Protein AF-A0A7C9D628-F1 (afdb_monomer)

Sequence (104 aa):
MVVHEILSNHRLNMLSHVWKSEIKMFINGLYTLWDTNKVNTDMVLVDLKQRFRDLAMNVILRIISGKKIAIYSEEAVEFHEAIREFMEHIGSLAIGDTLPFLRW

Structure (mmCIF, N/CA/C/O backbone):
data_AF-A0A7C9D628-F1
#
_entry.id   AF-A0A7C9D628-F1
#
loop_
_atom_site.group_PDB
_atom_site.id
_atom_site.type_symbol
_atom_site.label_atom_id
_atom_site.label_alt_id
_atom_site.label_comp_id
_atom_site.label_asym_id
_atom_site.label_entity_id
_atom_site.label_seq_id
_atom_site.pdbx_PDB_ins_code
_atom_site.Cartn_x
_atom_site.Cartn_y
_atom_site.Cartn_z
_atom_site.occupancy
_atom_site.B_iso_or_equiv
_atom_site.auth_seq_id
_atom_site.auth_comp_id
_atom_site.auth_asym_id
_atom_site.auth_atom_id
_atom_site.pdbx_PDB_model_num
ATOM 1 N N . MET A 1 1 ? 5.655 -4.085 -27.566 1.00 50.19 1 MET A N 1
ATOM 2 C CA . MET A 1 1 ? 6.480 -5.295 -27.345 1.00 50.19 1 MET A CA 1
ATOM 3 C C . MET A 1 1 ? 6.774 -5.551 -25.862 1.00 50.19 1 MET A C 1
ATOM 5 O O . MET A 1 1 ? 6.647 -6.685 -25.441 1.00 50.19 1 MET A O 1
ATOM 9 N N . VAL A 1 2 ? 7.037 -4.529 -25.036 1.00 55.25 2 VAL A N 1
ATOM 10 C CA . VAL A 1 2 ? 7.405 -4.695 -23.607 1.00 55.25 2 VAL A CA 1
ATOM 11 C C . VAL A 1 2 ? 6.254 -5.173 -22.692 1.00 55.25 2 VAL A C 1
ATOM 13 O O . VAL A 1 2 ? 6.466 -5.955 -21.772 1.00 55.25 2 VAL A O 1
ATOM 16 N N . VAL A 1 3 ? 5.006 -4.770 -22.966 1.00 60.16 3 VAL A N 1
ATOM 17 C CA . VAL A 1 3 ? 3.835 -5.120 -22.126 1.00 60.16 3 VAL A CA 1
ATOM 18 C C . VAL A 1 3 ? 3.554 -6.630 -22.105 1.00 60.16 3 VAL A C 1
ATOM 20 O O . VAL A 1 3 ? 3.112 -7.163 -21.088 1.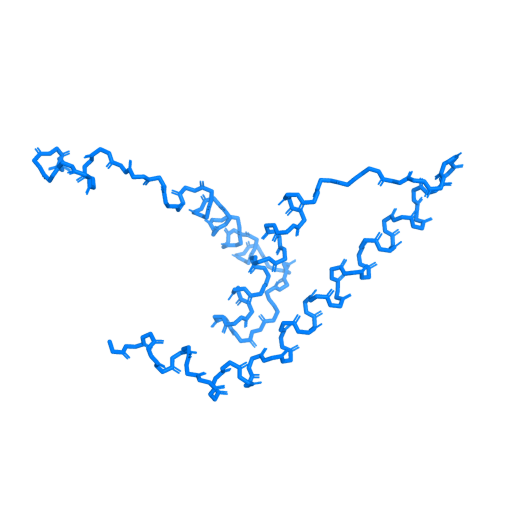00 60.16 3 VAL A O 1
ATOM 23 N N . HIS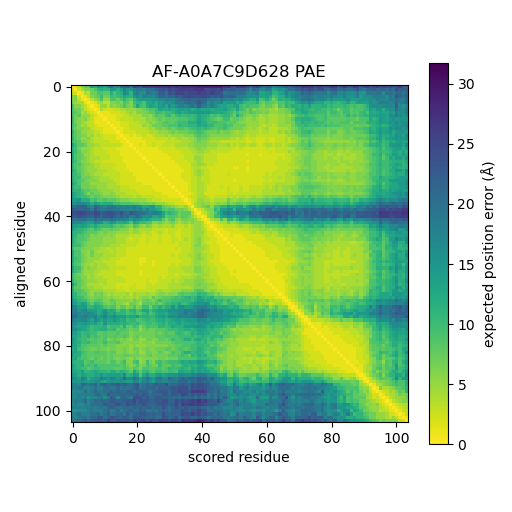 A 1 4 ? 3.845 -7.336 -23.204 1.00 61.75 4 HIS A N 1
ATOM 24 C CA . HIS A 1 4 ? 3.544 -8.763 -23.316 1.00 61.75 4 HIS A CA 1
ATOM 25 C C . HIS A 1 4 ? 4.458 -9.626 -22.438 1.00 61.75 4 HIS A C 1
ATOM 27 O O . HIS A 1 4 ? 4.001 -10.611 -21.863 1.00 61.75 4 HIS A O 1
ATOM 33 N N . GLU A 1 5 ? 5.722 -9.230 -22.276 1.00 67.69 5 GLU A N 1
ATOM 34 C CA . GLU A 1 5 ? 6.660 -9.925 -21.393 1.00 67.69 5 GLU A CA 1
ATOM 35 C C . GLU A 1 5 ? 6.301 -9.708 -19.919 1.00 67.69 5 GLU A C 1
ATOM 37 O O . GLU A 1 5 ? 6.292 -10.670 -19.146 1.00 67.69 5 GLU A O 1
ATOM 42 N N . ILE A 1 6 ? 5.936 -8.472 -19.547 1.00 65.12 6 ILE A N 1
ATOM 43 C CA . ILE A 1 6 ? 5.582 -8.081 -18.171 1.00 65.12 6 ILE A CA 1
ATOM 44 C C . ILE A 1 6 ? 4.299 -8.775 -17.700 1.00 65.12 6 ILE A C 1
ATOM 46 O O . ILE A 1 6 ? 4.251 -9.272 -16.576 1.00 65.12 6 ILE A O 1
ATOM 50 N N . LEU A 1 7 ? 3.276 -8.840 -18.555 1.00 71.62 7 LEU A N 1
ATOM 51 C CA . LEU A 1 7 ? 1.978 -9.448 -18.239 1.00 71.62 7 LEU A CA 1
ATOM 52 C C . LEU A 1 7 ? 1.844 -10.887 -18.756 1.00 71.62 7 LEU A C 1
ATOM 54 O O . LEU A 1 7 ? 0.737 -11.415 -18.847 1.00 71.62 7 LEU A O 1
ATOM 58 N N . SER A 1 8 ? 2.955 -11.541 -19.101 1.00 84.06 8 SER A N 1
ATOM 59 C CA . SER A 1 8 ? 2.934 -12.957 -19.470 1.00 84.06 8 SER A CA 1
ATOM 60 C C . SER A 1 8 ? 2.415 -13.812 -18.310 1.00 84.06 8 SER A C 1
ATOM 62 O O . SER A 1 8 ? 2.687 -13.528 -17.141 1.00 84.06 8 SE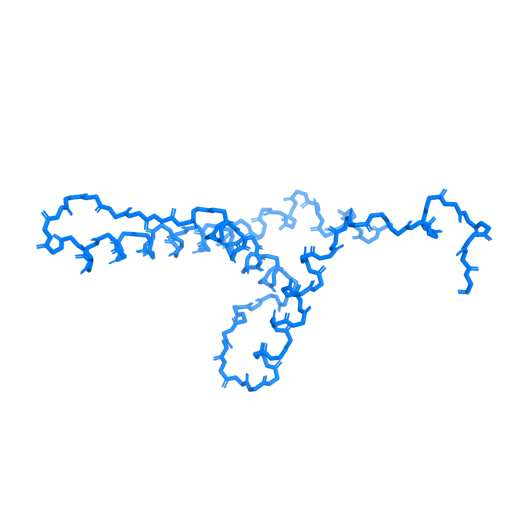R A O 1
ATOM 64 N N . ASN A 1 9 ? 1.726 -14.917 -18.615 1.00 83.81 9 ASN A N 1
ATOM 65 C CA . ASN A 1 9 ? 1.233 -15.851 -17.592 1.00 83.81 9 ASN A CA 1
ATOM 66 C C . ASN A 1 9 ? 2.345 -16.317 -16.638 1.00 83.81 9 ASN A C 1
ATOM 68 O O . ASN A 1 9 ? 2.109 -16.491 -15.444 1.00 83.81 9 ASN A O 1
ATOM 72 N N . HIS A 1 10 ? 3.573 -16.464 -17.145 1.00 85.06 10 HIS A N 1
ATOM 73 C CA . HIS A 1 10 ? 4.734 -16.799 -16.329 1.00 85.06 10 HIS A CA 1
ATOM 74 C C . HIS A 1 10 ? 5.054 -15.704 -15.298 1.00 85.06 10 HIS A C 1
ATOM 76 O O . HIS A 1 10 ? 5.185 -16.003 -14.111 1.00 85.06 10 HIS A O 1
ATOM 82 N N . ARG A 1 11 ? 5.125 -14.430 -15.715 1.00 82.06 11 ARG A N 1
ATOM 83 C CA . ARG A 1 11 ? 5.352 -13.302 -14.797 1.00 82.06 11 ARG A CA 1
ATOM 84 C C . ARG A 1 11 ? 4.187 -13.105 -13.834 1.00 82.06 11 ARG A C 1
ATOM 86 O O . ARG A 1 11 ? 4.432 -12.888 -12.654 1.00 82.06 11 ARG A O 1
ATOM 93 N N . LEU A 1 12 ? 2.942 -13.253 -14.285 1.00 81.25 12 LEU A N 1
ATOM 94 C CA . LEU A 1 12 ? 1.770 -13.190 -13.407 1.00 81.25 12 LEU A CA 1
ATOM 95 C C . LEU A 1 12 ? 1.820 -14.274 -12.323 1.00 81.25 12 LEU A C 1
ATOM 97 O O . LEU A 1 12 ? 1.586 -13.984 -11.150 1.00 81.25 12 LEU A O 1
ATOM 101 N N . ASN A 1 13 ? 2.201 -15.504 -12.683 1.00 85.06 13 ASN A N 1
ATOM 102 C CA . ASN A 1 13 ? 2.371 -16.580 -11.712 1.00 85.06 13 ASN A CA 1
ATOM 103 C C . ASN A 1 13 ? 3.515 -16.280 -10.730 1.00 85.06 13 ASN A C 1
ATOM 105 O O . ASN A 1 13 ? 3.349 -16.440 -9.519 1.00 85.06 13 ASN A O 1
ATOM 109 N N . MET A 1 14 ? 4.638 -15.756 -11.232 1.00 83.31 14 MET A N 1
ATOM 110 C CA . MET A 1 14 ? 5.747 -15.280 -10.401 1.00 83.31 14 MET A CA 1
ATOM 111 C C . MET A 1 14 ? 5.316 -14.162 -9.452 1.00 83.31 14 MET A C 1
ATOM 113 O O . MET A 1 14 ? 5.758 -14.152 -8.313 1.00 83.31 14 MET A O 1
ATOM 117 N N . LEU A 1 15 ? 4.431 -13.253 -9.865 1.00 85.06 15 LEU A N 1
ATOM 118 C CA . LEU A 1 15 ? 3.928 -12.150 -9.042 1.00 85.06 15 LEU A CA 1
ATOM 119 C C . LEU A 1 15 ? 2.780 -12.565 -8.111 1.00 85.06 15 LEU A C 1
ATOM 121 O O . LEU A 1 15 ? 2.442 -11.811 -7.204 1.00 85.06 15 LEU A O 1
ATOM 125 N N . SER A 1 16 ? 2.201 -13.760 -8.261 1.00 86.75 16 SER A N 1
ATOM 126 C CA . SER A 1 16 ? 1.038 -14.208 -7.475 1.00 86.75 16 SER A CA 1
ATOM 127 C C . SER A 1 16 ? 1.250 -14.133 -5.956 1.00 86.75 16 SER A C 1
ATOM 129 O O . SER A 1 16 ? 0.317 -13.840 -5.205 1.00 86.75 16 SER A O 1
ATOM 131 N N . HIS A 1 17 ? 2.483 -14.343 -5.490 1.00 88.50 17 HIS A N 1
ATOM 132 C CA . HIS A 1 17 ? 2.843 -14.220 -4.078 1.00 88.50 17 HIS A CA 1
ATOM 133 C C . HIS A 1 17 ? 2.725 -12.775 -3.565 1.00 88.50 17 HIS A C 1
ATOM 135 O O . HIS A 1 17 ? 2.335 -12.572 -2.415 1.00 88.50 17 HIS A O 1
ATOM 141 N N . VAL A 1 18 ? 3.007 -11.779 -4.415 1.00 88.25 18 VAL A N 1
ATOM 142 C CA . VAL A 1 18 ? 2.858 -10.351 -4.098 1.00 88.25 18 VAL A CA 1
ATOM 143 C C . VAL A 1 18 ? 1.391 -10.042 -3.842 1.00 88.25 18 VAL A C 1
ATOM 145 O O . VAL A 1 18 ? 1.049 -9.565 -2.765 1.00 88.25 18 VAL A O 1
ATOM 148 N N . TRP A 1 19 ? 0.515 -10.406 -4.780 1.00 86.19 19 TRP A N 1
ATOM 149 C CA . TRP A 1 19 ? -0.928 -10.180 -4.669 1.00 86.19 19 TRP A CA 1
ATOM 150 C C . TRP A 1 19 ? -1.504 -10.835 -3.415 1.00 86.19 19 TRP A C 1
ATOM 152 O O . TRP A 1 19 ? -2.192 -10.186 -2.633 1.00 86.19 19 TRP A O 1
ATOM 162 N N . LYS A 1 20 ? -1.165 -12.108 -3.173 1.00 91.69 20 LYS A N 1
ATOM 163 C CA . LYS A 1 20 ? -1.590 -12.830 -1.965 1.00 91.69 20 LYS A CA 1
ATOM 164 C C . LYS A 1 20 ? -1.103 -12.143 -0.687 1.00 91.69 20 LYS A C 1
ATOM 166 O O . LYS A 1 20 ? -1.860 -12.046 0.275 1.00 91.69 20 LYS A O 1
ATOM 171 N N . SER A 1 21 ? 0.141 -11.658 -0.670 1.00 92.50 21 SER A N 1
ATOM 172 C CA . SER A 1 21 ? 0.705 -10.937 0.474 1.00 92.50 21 SER A CA 1
ATOM 173 C C . SER A 1 21 ? -0.012 -9.610 0.728 1.00 92.50 21 SER A C 1
ATOM 175 O O . SER A 1 21 ? -0.325 -9.328 1.882 1.00 92.50 21 SER A O 1
ATOM 177 N N . GLU A 1 22 ? -0.271 -8.810 -0.308 1.00 92.31 22 GLU A N 1
ATOM 178 C CA . GLU A 1 22 ? -0.951 -7.514 -0.177 1.00 92.31 22 GLU A CA 1
ATOM 179 C C . GLU A 1 22 ? -2.419 -7.686 0.236 1.00 92.31 22 GLU A C 1
ATOM 181 O O . GLU A 1 22 ? -2.873 -7.037 1.175 1.00 92.31 22 GLU A O 1
ATOM 186 N N . ILE A 1 23 ? -3.138 -8.644 -0.362 1.00 93.38 23 ILE A N 1
ATOM 187 C CA . ILE A 1 23 ? -4.523 -8.970 0.015 1.00 93.38 23 ILE A CA 1
ATOM 188 C C . ILE A 1 23 ? -4.594 -9.454 1.467 1.00 93.38 23 ILE A C 1
ATOM 190 O O . ILE A 1 23 ? -5.473 -9.035 2.218 1.00 93.38 23 ILE A O 1
ATOM 194 N N . LYS A 1 24 ? -3.654 -10.303 1.902 1.00 95.50 24 LYS A N 1
ATOM 195 C CA . LYS A 1 24 ? -3.602 -10.753 3.299 1.00 95.50 24 LYS A CA 1
ATOM 196 C C . LYS A 1 24 ? -3.405 -9.576 4.259 1.00 95.50 24 LYS A C 1
ATOM 198 O O . LYS A 1 24 ? -4.069 -9.528 5.291 1.00 95.50 24 LYS A O 1
ATOM 203 N N . MET A 1 25 ? -2.524 -8.630 3.928 1.00 93.00 25 MET A N 1
ATOM 204 C CA . MET A 1 25 ? -2.313 -7.427 4.743 1.00 93.00 25 MET A CA 1
ATOM 205 C C . MET A 1 25 ? -3.543 -6.520 4.756 1.00 93.00 25 MET A C 1
ATOM 207 O O . MET A 1 25 ? -3.890 -6.004 5.813 1.00 93.00 25 MET A O 1
ATOM 211 N N . PHE A 1 26 ? -4.228 -6.374 3.623 1.00 94.06 26 PHE A N 1
ATOM 212 C CA . PHE A 1 26 ? -5.479 -5.629 3.525 1.00 94.06 26 PHE A CA 1
ATOM 213 C C . PHE A 1 26 ? -6.564 -6.208 4.438 1.00 94.06 26 PHE A C 1
ATOM 215 O O . PHE A 1 26 ? -7.121 -5.485 5.260 1.00 94.06 26 PHE A O 1
ATOM 222 N N . ILE A 1 27 ? -6.813 -7.520 4.353 1.00 95.50 27 ILE A N 1
ATOM 223 C CA . ILE A 1 27 ? -7.805 -8.209 5.193 1.00 95.50 27 ILE A CA 1
ATOM 224 C C . ILE A 1 27 ? -7.436 -8.078 6.671 1.00 95.50 27 ILE A C 1
ATOM 226 O O . ILE A 1 27 ? -8.289 -7.744 7.490 1.00 95.50 27 ILE A O 1
ATOM 230 N N . ASN A 1 28 ? -6.163 -8.295 7.014 1.00 95.50 28 ASN A N 1
ATOM 231 C CA . ASN A 1 28 ? -5.705 -8.157 8.392 1.00 95.50 28 ASN A CA 1
ATOM 232 C C . ASN A 1 28 ? -5.873 -6.720 8.904 1.00 95.50 28 ASN A C 1
ATOM 234 O O . ASN A 1 28 ? -6.308 -6.519 10.029 1.00 95.50 28 ASN A O 1
ATOM 238 N N . GLY A 1 29 ? -5.595 -5.721 8.063 1.00 92.94 29 GLY A N 1
ATOM 239 C CA . GLY A 1 29 ? -5.810 -4.315 8.385 1.00 92.94 29 GLY A CA 1
ATOM 240 C C . GLY A 1 29 ? -7.278 -3.994 8.657 1.00 92.94 29 GLY A C 1
ATOM 241 O O . GLY A 1 29 ? -7.565 -3.312 9.635 1.00 92.94 29 GLY A O 1
ATOM 242 N N . LEU A 1 30 ? -8.208 -4.522 7.852 1.00 93.38 30 LEU A N 1
ATOM 243 C CA . LEU A 1 30 ? -9.648 -4.381 8.102 1.00 93.38 30 LEU A CA 1
ATOM 244 C C . LEU A 1 30 ? -10.062 -5.037 9.422 1.00 93.38 30 LEU A C 1
ATOM 246 O O . LEU A 1 30 ? -10.799 -4.428 10.194 1.00 93.38 30 LEU A O 1
ATOM 250 N N . TYR A 1 31 ? -9.555 -6.240 9.700 1.00 92.12 31 TYR A N 1
ATOM 251 C CA . TYR A 1 31 ? -9.831 -6.949 10.947 1.00 92.12 31 TYR A CA 1
ATOM 252 C C . TYR A 1 31 ? -9.319 -6.177 12.168 1.00 92.12 31 TYR A C 1
ATOM 254 O O . TYR A 1 31 ? -10.066 -5.977 13.118 1.00 92.12 31 TYR A O 1
ATOM 262 N N . THR A 1 32 ? -8.080 -5.680 12.131 1.00 92.31 32 THR A N 1
ATOM 263 C CA . THR A 1 32 ? -7.528 -4.840 13.204 1.00 92.31 32 THR A CA 1
ATOM 264 C C . THR A 1 32 ? -8.345 -3.565 13.392 1.00 92.31 32 THR A C 1
ATOM 266 O O . THR A 1 32 ? -8.588 -3.149 14.518 1.00 92.31 32 THR A O 1
ATOM 269 N N . LEU A 1 33 ? -8.803 -2.941 12.306 1.00 90.31 33 LEU A N 1
ATOM 270 C CA . LEU A 1 33 ? -9.621 -1.732 12.388 1.00 90.31 33 LEU A CA 1
ATOM 271 C C . LEU A 1 33 ? -10.974 -2.008 13.045 1.00 90.31 33 LEU A C 1
ATOM 273 O O . LEU A 1 33 ? -11.424 -1.210 13.866 1.00 90.31 33 LEU A O 1
ATOM 277 N N . TRP A 1 34 ? -11.587 -3.140 12.707 1.00 89.88 34 TRP A N 1
ATOM 278 C CA . TRP A 1 34 ? -12.797 -3.622 13.357 1.00 89.88 34 TRP A CA 1
ATOM 279 C C . TRP A 1 34 ? -12.565 -3.894 14.851 1.00 89.88 34 TRP A C 1
ATOM 281 O O . TRP A 1 34 ? -13.280 -3.347 15.687 1.00 89.88 34 TRP A O 1
ATOM 291 N N . ASP A 1 35 ? -11.517 -4.647 15.190 1.00 90.00 35 ASP A N 1
ATOM 292 C CA . ASP A 1 35 ? -11.211 -5.050 16.567 1.00 90.00 35 ASP A CA 1
ATOM 293 C C . ASP A 1 35 ? -10.914 -3.855 17.489 1.00 90.00 35 ASP A C 1
ATOM 295 O O . ASP A 1 35 ? -11.380 -3.822 18.627 1.00 90.00 35 ASP A O 1
ATOM 299 N N . THR A 1 36 ? -10.209 -2.836 16.987 1.00 88.06 36 THR A N 1
ATOM 300 C CA . THR A 1 36 ? -9.864 -1.632 17.763 1.00 88.06 36 THR A CA 1
ATOM 301 C C . THR A 1 36 ? -11.047 -0.676 17.950 1.00 88.06 36 THR A C 1
ATOM 303 O O . THR A 1 36 ? -11.109 0.025 18.957 1.00 88.06 36 THR A O 1
ATOM 306 N N . ASN A 1 37 ? -11.992 -0.618 17.003 1.00 83.94 37 ASN A N 1
ATOM 307 C CA . ASN A 1 37 ? -13.078 0.377 17.015 1.00 83.94 37 ASN A CA 1
ATOM 308 C C . ASN A 1 37 ? -14.434 -0.169 17.493 1.00 83.94 37 ASN A C 1
ATOM 310 O O . ASN A 1 37 ? -15.409 0.581 17.525 1.00 83.94 37 ASN A O 1
ATOM 314 N N . LYS A 1 38 ? -14.510 -1.429 17.939 1.00 78.12 38 LYS A N 1
ATOM 315 C CA . LYS A 1 38 ? -15.740 -2.080 18.438 1.00 78.12 38 LYS A CA 1
ATOM 316 C C . LYS A 1 38 ? -16.280 -1.545 19.778 1.00 78.12 38 LYS A C 1
ATOM 318 O O . LYS A 1 38 ? -17.035 -2.232 20.457 1.00 78.12 38 LYS A O 1
ATOM 323 N N . VAL A 1 39 ? -15.895 -0.332 20.186 1.00 68.75 39 VAL A N 1
ATOM 324 C CA . VAL A 1 39 ? -16.074 0.214 21.547 1.00 68.75 39 VAL A CA 1
ATOM 325 C C . VAL A 1 39 ? -17.537 0.204 22.014 1.00 68.75 39 VAL A C 1
ATOM 327 O O . VAL A 1 39 ? -17.765 0.050 23.206 1.00 68.75 39 VAL A O 1
ATOM 330 N N . ASN A 1 40 ? -18.519 0.314 21.109 1.00 66.38 40 ASN A N 1
ATOM 331 C CA . ASN A 1 40 ? -19.950 0.255 21.459 1.00 66.38 40 ASN A CA 1
ATOM 332 C C . ASN A 1 40 ? -20.853 -0.460 20.434 1.00 66.38 40 ASN A C 1
ATOM 334 O O . ASN A 1 40 ? -22.012 -0.740 20.735 1.00 66.38 40 ASN A O 1
ATOM 338 N N . THR A 1 41 ? -20.361 -0.751 19.228 1.00 71.94 41 THR A N 1
ATOM 339 C CA . THR A 1 41 ? -21.119 -1.421 1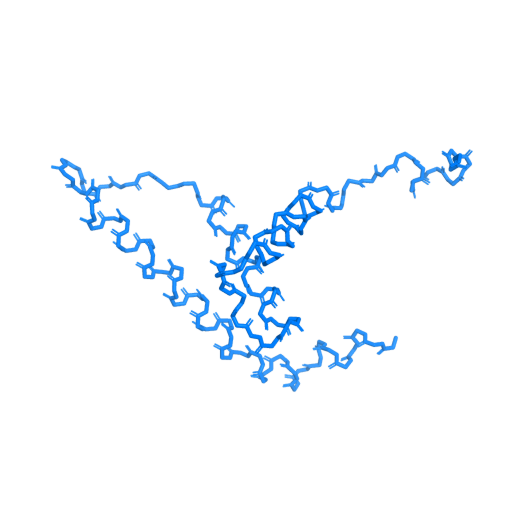8.164 1.00 71.94 41 THR A CA 1
ATOM 340 C C . THR A 1 41 ? -20.237 -2.443 17.467 1.00 71.94 41 THR A C 1
ATOM 342 O O . THR A 1 41 ? -19.078 -2.159 17.179 1.00 71.94 41 THR A O 1
ATOM 345 N N . ASP A 1 42 ? -20.802 -3.596 17.110 1.00 79.75 42 ASP A N 1
ATOM 346 C CA . ASP A 1 42 ? -20.096 -4.679 16.401 1.00 79.75 42 ASP A CA 1
A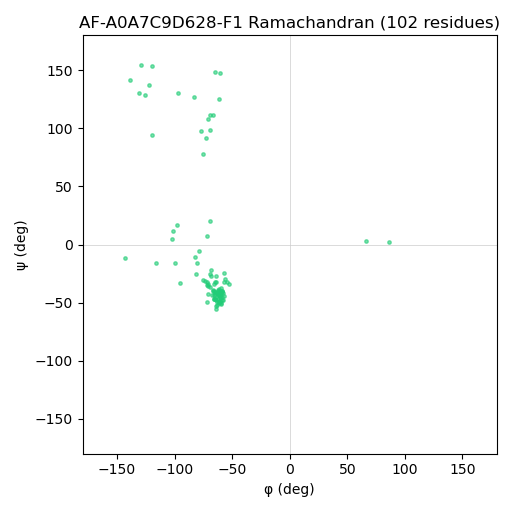TOM 347 C C . ASP A 1 42 ? -19.789 -4.342 14.922 1.00 79.75 42 ASP A C 1
ATOM 349 O O . ASP A 1 42 ? -19.336 -5.176 14.139 1.00 79.75 42 ASP A O 1
ATOM 353 N N . MET A 1 43 ? -20.053 -3.095 14.519 1.00 82.38 43 MET A N 1
ATOM 354 C CA . MET A 1 43 ? -19.913 -2.581 13.163 1.00 82.38 43 MET A CA 1
ATOM 355 C C . MET A 1 43 ? -18.963 -1.386 13.140 1.00 82.38 43 MET A C 1
ATOM 357 O O . MET A 1 43 ? -19.057 -0.489 13.978 1.00 82.38 43 MET A O 1
ATOM 361 N N . VAL A 1 44 ? -18.089 -1.358 12.133 1.00 88.75 44 VAL A N 1
ATOM 362 C CA . VAL A 1 44 ? -17.160 -0.258 11.858 1.00 88.75 44 VAL A CA 1
ATOM 363 C C . VAL A 1 44 ? 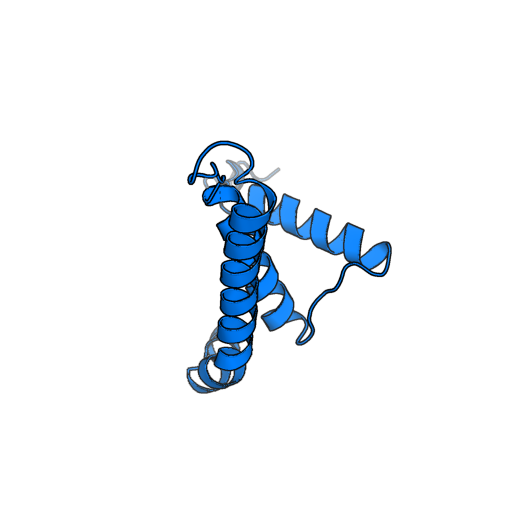-17.353 0.185 10.416 1.00 88.75 44 VAL A C 1
ATOM 365 O O . VAL A 1 44 ? -17.344 -0.633 9.496 1.00 88.75 44 VAL A O 1
ATOM 368 N N . LEU A 1 45 ? -17.546 1.487 10.220 1.00 89.38 45 LEU A N 1
ATOM 369 C CA . LEU A 1 45 ? -17.751 2.074 8.902 1.00 89.38 45 LEU A CA 1
ATOM 370 C C . LEU A 1 45 ? -16.389 2.311 8.240 1.00 89.38 45 LEU A C 1
ATOM 372 O O . LEU A 1 45 ? -15.499 2.918 8.835 1.00 89.38 45 LEU A O 1
ATOM 376 N N . VAL A 1 46 ? -16.212 1.805 7.020 1.00 89.94 46 VAL A N 1
ATOM 377 C CA . VAL A 1 46 ? -14.938 1.862 6.291 1.00 89.94 46 VAL A CA 1
ATOM 378 C C . VAL A 1 46 ? -15.180 2.381 4.878 1.00 89.94 46 VAL A C 1
ATOM 380 O O . VAL A 1 46 ? -16.025 1.847 4.160 1.00 89.94 46 VAL A O 1
ATOM 383 N N . ASP A 1 47 ? -14.399 3.374 4.444 1.00 92.62 47 ASP A N 1
ATOM 384 C CA . ASP A 1 47 ? -14.350 3.766 3.033 1.00 92.62 47 ASP A CA 1
ATOM 385 C C . ASP A 1 47 ? -13.597 2.697 2.224 1.00 92.62 47 ASP A C 1
ATOM 387 O O . ASP A 1 47 ? -12.371 2.721 2.071 1.00 92.62 47 ASP A O 1
ATOM 391 N N . LEU A 1 48 ? -14.348 1.731 1.695 1.00 92.50 48 LEU A N 1
ATOM 392 C CA . LEU A 1 48 ? -13.800 0.678 0.844 1.00 92.50 48 LEU A CA 1
ATOM 393 C C . LEU A 1 48 ? -13.219 1.224 -0.464 1.00 92.50 48 LEU A C 1
ATOM 395 O O . LEU A 1 48 ? -12.286 0.628 -0.998 1.00 92.50 48 LEU A O 1
ATOM 399 N N . LYS A 1 49 ? -13.709 2.362 -0.973 1.00 89.38 49 LYS A N 1
ATOM 400 C CA . LYS A 1 49 ? -13.182 2.972 -2.198 1.00 89.38 49 LYS A CA 1
ATOM 401 C C . LYS A 1 49 ? -11.746 3.426 -1.966 1.00 89.38 49 LYS A C 1
ATOM 403 O O . LYS A 1 49 ? -10.886 3.157 -2.800 1.00 89.38 49 LYS A O 1
ATOM 408 N N . GLN A 1 50 ? -11.479 4.103 -0.850 1.00 88.06 50 GLN A N 1
ATOM 409 C CA . GLN A 1 50 ? -10.120 4.492 -0.473 1.00 88.06 50 GLN A CA 1
ATOM 410 C C . GLN A 1 50 ? -9.245 3.266 -0.205 1.00 88.06 50 GLN A C 1
ATOM 412 O O . GLN A 1 50 ? -8.175 3.133 -0.792 1.00 88.06 50 GLN A O 1
ATOM 417 N N . ARG A 1 51 ? -9.744 2.309 0.581 1.00 91.12 51 ARG A N 1
ATOM 418 C CA . ARG A 1 51 ? -9.004 1.085 0.917 1.00 91.12 51 ARG A CA 1
ATOM 419 C C . ARG A 1 51 ? -8.606 0.266 -0.317 1.00 91.12 51 ARG A C 1
ATOM 421 O O . ARG A 1 51 ? -7.491 -0.251 -0.369 1.00 91.12 51 ARG A O 1
ATOM 428 N N . PHE A 1 52 ? -9.480 0.156 -1.318 1.00 90.88 52 PHE A N 1
ATOM 429 C CA . PHE A 1 52 ? -9.153 -0.522 -2.573 1.00 90.88 52 PHE A CA 1
ATOM 430 C C . PHE A 1 52 ? -8.158 0.258 -3.433 1.00 90.88 52 PHE A C 1
ATOM 432 O O . PHE A 1 52 ? -7.305 -0.378 -4.053 1.00 90.88 52 PHE A O 1
ATOM 439 N N . ARG A 1 53 ? -8.217 1.601 -3.449 1.00 87.31 53 ARG A N 1
ATOM 440 C CA . ARG A 1 53 ? -7.185 2.420 -4.111 1.00 87.31 53 ARG A CA 1
ATOM 441 C C . ARG A 1 53 ? -5.808 2.152 -3.504 1.00 87.31 53 ARG A C 1
ATOM 443 O O . ARG A 1 53 ? -4.877 1.855 -4.248 1.00 87.31 53 ARG A O 1
ATOM 450 N N . ASP A 1 54 ? -5.705 2.150 -2.177 1.00 87.31 54 ASP A N 1
ATOM 451 C CA . ASP A 1 54 ? -4.444 1.886 -1.474 1.00 87.31 54 ASP A CA 1
ATOM 452 C C . ASP A 1 54 ? -3.918 0.468 -1.757 1.00 87.31 54 ASP A C 1
ATOM 454 O O . ASP A 1 54 ? -2.732 0.277 -2.028 1.00 87.31 54 ASP A O 1
ATOM 458 N N . LEU A 1 55 ? -4.797 -0.545 -1.746 1.00 91.31 55 LEU A N 1
ATOM 459 C CA . LEU A 1 55 ? -4.428 -1.925 -2.080 1.00 91.31 55 LEU A CA 1
ATOM 460 C C . LEU A 1 55 ? -3.901 -2.040 -3.517 1.00 91.31 55 LEU A C 1
ATOM 462 O O . LEU A 1 55 ? -2.850 -2.642 -3.736 1.00 91.31 55 LEU A O 1
ATOM 466 N N . ALA A 1 56 ? -4.612 -1.464 -4.490 1.00 88.69 56 ALA A N 1
ATOM 467 C CA . ALA A 1 56 ? -4.191 -1.481 -5.887 1.00 88.69 56 ALA A CA 1
ATOM 468 C C . ALA A 1 56 ? -2.830 -0.796 -6.060 1.00 88.69 56 ALA A C 1
ATOM 470 O O . ALA A 1 56 ? -1.946 -1.343 -6.722 1.00 88.69 56 ALA A O 1
ATOM 471 N N . MET A 1 57 ? -2.632 0.349 -5.402 1.00 86.19 57 MET A N 1
ATOM 472 C CA . MET A 1 57 ? -1.369 1.077 -5.432 1.00 86.19 57 MET A CA 1
ATOM 473 C C . MET A 1 57 ? -0.216 0.248 -4.858 1.00 86.19 57 MET A C 1
ATOM 475 O O . MET A 1 57 ? 0.814 0.085 -5.511 1.00 86.19 57 MET A O 1
ATOM 479 N N . ASN A 1 58 ? -0.401 -0.338 -3.673 1.00 87.19 58 ASN A N 1
ATOM 480 C CA . ASN A 1 58 ? 0.614 -1.173 -3.028 1.00 87.19 58 ASN A CA 1
ATOM 481 C C . ASN A 1 58 ? 1.008 -2.373 -3.900 1.00 87.19 58 ASN A C 1
ATOM 483 O O . ASN A 1 58 ? 2.193 -2.691 -4.014 1.00 87.19 58 ASN A O 1
ATOM 487 N N . VAL A 1 59 ? 0.034 -3.007 -4.564 1.00 88.56 59 VAL A N 1
ATOM 488 C CA . VAL A 1 59 ? 0.287 -4.096 -5.518 1.00 88.56 59 VAL A CA 1
ATOM 489 C C . VAL A 1 59 ? 1.098 -3.599 -6.716 1.00 88.56 59 VAL A C 1
ATOM 491 O O . VAL A 1 59 ? 2.140 -4.181 -7.015 1.00 88.56 59 VAL A O 1
ATOM 494 N N . ILE A 1 60 ? 0.670 -2.521 -7.382 1.00 85.12 60 ILE A N 1
ATOM 495 C CA . ILE A 1 60 ? 1.341 -1.974 -8.575 1.00 85.12 60 ILE A CA 1
ATOM 496 C C . ILE A 1 60 ? 2.782 -1.570 -8.250 1.00 85.12 60 ILE A C 1
ATOM 498 O O . ILE A 1 60 ? 3.717 -2.005 -8.924 1.00 85.12 60 ILE A O 1
ATOM 502 N N . LEU A 1 61 ? 2.981 -0.803 -7.179 1.00 84.69 61 LEU A N 1
ATOM 503 C CA . LEU A 1 61 ? 4.302 -0.342 -6.758 1.00 84.69 61 LEU A CA 1
ATOM 504 C C . LEU A 1 61 ? 5.235 -1.501 -6.410 1.00 84.69 61 LEU A C 1
ATOM 506 O O . LEU A 1 61 ? 6.419 -1.463 -6.749 1.00 84.69 61 LEU A O 1
ATOM 510 N N . ARG A 1 62 ? 4.718 -2.556 -5.773 1.00 85.50 62 ARG A N 1
ATOM 511 C CA . ARG A 1 62 ? 5.513 -3.738 -5.424 1.00 85.50 62 ARG A CA 1
ATOM 512 C C . ARG A 1 62 ? 5.832 -4.617 -6.629 1.00 85.50 62 ARG A C 1
ATOM 514 O O . ARG A 1 62 ? 6.903 -5.216 -6.662 1.00 85.50 62 ARG A O 1
ATOM 521 N N . ILE A 1 63 ? 4.950 -4.669 -7.627 1.00 84.25 63 ILE A N 1
ATOM 522 C CA . ILE A 1 63 ? 5.229 -5.316 -8.916 1.00 84.25 63 ILE A CA 1
ATOM 523 C C . ILE A 1 63 ? 6.344 -4.574 -9.660 1.00 84.25 63 ILE A C 1
ATOM 525 O O . ILE A 1 63 ? 7.272 -5.218 -10.142 1.00 84.25 63 ILE A O 1
ATOM 529 N N . ILE A 1 64 ? 6.272 -3.240 -9.737 1.00 81.19 64 ILE A N 1
ATOM 530 C CA . ILE A 1 64 ? 7.228 -2.419 -10.498 1.00 81.19 64 ILE A CA 1
ATOM 531 C C . ILE A 1 64 ? 8.597 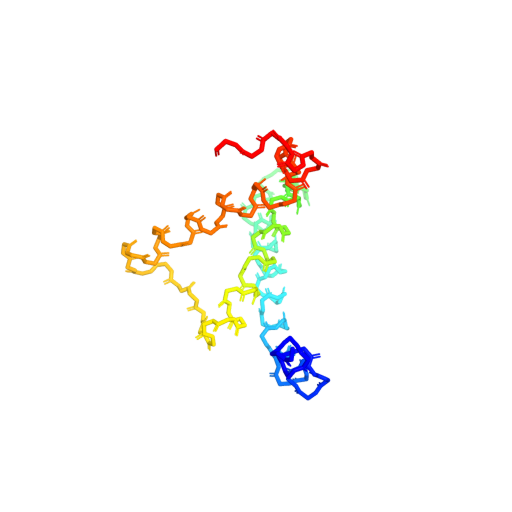-2.378 -9.811 1.00 81.19 64 ILE A C 1
ATOM 533 O O . ILE A 1 64 ? 9.617 -2.623 -10.449 1.00 81.19 64 ILE A O 1
ATOM 537 N N . SER A 1 65 ? 8.633 -2.084 -8.510 1.00 77.50 65 SER A N 1
ATOM 538 C CA . SER A 1 65 ? 9.892 -1.948 -7.761 1.00 77.50 65 SER A CA 1
ATOM 539 C C . SER A 1 65 ? 10.495 -3.288 -7.325 1.00 77.50 65 SER A C 1
ATOM 541 O O . SER A 1 65 ? 11.649 -3.341 -6.897 1.00 77.50 65 SER A O 1
ATOM 543 N N . GLY A 1 66 ? 9.710 -4.372 -7.362 1.00 79.56 66 GLY A N 1
ATOM 544 C CA . GLY A 1 66 ? 10.083 -5.681 -6.821 1.00 79.56 66 GLY A CA 1
ATOM 545 C C . GLY A 1 66 ? 10.231 -5.715 -5.293 1.00 79.56 66 GLY A C 1
ATOM 546 O O . GLY A 1 66 ? 10.594 -6.750 -4.733 1.00 79.56 66 GLY A O 1
ATOM 547 N N . LYS A 1 67 ? 9.963 -4.604 -4.597 1.00 77.56 67 LYS A N 1
ATOM 548 C CA . LYS A 1 67 ? 10.109 -4.456 -3.146 1.00 77.56 67 LYS A CA 1
ATOM 549 C C . LYS A 1 67 ? 8.832 -3.882 -2.558 1.00 77.56 67 LYS A C 1
ATOM 551 O O . LYS A 1 67 ? 8.069 -3.190 -3.223 1.00 77.56 67 LYS A O 1
ATOM 556 N N . LYS A 1 68 ? 8.586 -4.159 -1.280 1.00 73.31 68 LYS A N 1
ATOM 557 C CA . LYS A 1 68 ? 7.569 -3.397 -0.562 1.00 73.31 68 LYS A CA 1
ATOM 558 C C . LYS A 1 68 ? 8.129 -1.987 -0.394 1.00 73.31 68 LYS A C 1
ATOM 560 O O . LY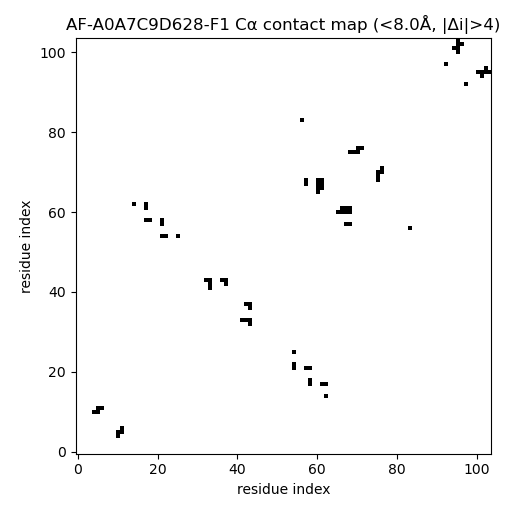S A 1 68 ? 9.128 -1.829 0.305 1.00 73.31 68 LYS A O 1
ATOM 565 N N . ILE A 1 69 ? 7.536 -1.003 -1.068 1.00 67.25 69 ILE A N 1
ATOM 566 C CA . ILE A 1 69 ? 7.861 0.400 -0.812 1.00 67.25 69 ILE A CA 1
ATOM 567 C C . ILE A 1 69 ? 7.309 0.692 0.569 1.00 67.25 69 ILE A C 1
ATOM 569 O O . ILE A 1 69 ? 6.106 0.835 0.771 1.00 67.25 69 ILE A O 1
ATOM 573 N N . ALA A 1 70 ? 8.198 0.639 1.542 1.00 65.69 70 ALA A N 1
ATOM 574 C CA . ALA A 1 70 ? 7.884 1.030 2.885 1.00 65.69 70 ALA A CA 1
ATOM 575 C C . ALA A 1 70 ? 8.358 2.468 3.050 1.00 65.69 70 ALA A C 1
ATOM 577 O O . ALA A 1 70 ? 9.470 2.823 2.657 1.00 65.69 70 ALA A O 1
ATOM 578 N N . ILE A 1 71 ? 7.453 3.290 3.563 1.00 68.44 71 ILE A N 1
ATOM 579 C CA . ILE A 1 71 ? 7.621 4.728 3.694 1.00 68.44 71 ILE A CA 1
ATOM 580 C C . ILE A 1 71 ? 8.570 4.973 4.878 1.00 68.44 71 ILE A C 1
ATOM 582 O O . ILE A 1 71 ? 8.136 5.204 6.002 1.00 68.44 71 ILE A O 1
ATOM 586 N N . TYR A 1 72 ? 9.869 4.783 4.642 1.00 69.88 72 TYR A N 1
ATOM 587 C CA . TYR A 1 72 ? 10.930 4.945 5.644 1.00 69.88 72 TYR A CA 1
ATOM 588 C C . TYR A 1 72 ? 11.900 6.079 5.304 1.00 69.88 72 TYR A C 1
ATOM 590 O O . TYR A 1 72 ? 12.651 6.497 6.180 1.00 69.88 72 TYR A O 1
ATOM 598 N N . SER A 1 73 ? 11.893 6.562 4.058 1.00 78.12 73 SER A N 1
ATOM 599 C CA . SER A 1 73 ? 12.642 7.745 3.632 1.00 78.12 73 SER A CA 1
ATOM 600 C C . SER A 1 73 ? 11.691 8.808 3.098 1.00 78.12 73 SER A C 1
ATOM 602 O O . SER A 1 73 ? 10.600 8.486 2.621 1.00 78.12 73 SER A O 1
ATOM 604 N N . GLU A 1 74 ? 12.118 10.063 3.182 1.00 82.25 74 GLU A N 1
ATOM 605 C CA . GLU A 1 74 ? 11.390 11.216 2.652 1.00 82.25 74 GLU A CA 1
ATOM 606 C C . GLU A 1 74 ? 11.149 11.065 1.144 1.00 82.25 74 GLU A C 1
ATOM 608 O O . GLU A 1 74 ? 10.015 11.207 0.696 1.00 82.25 74 GLU A O 1
ATOM 613 N N . GLU A 1 75 ? 12.141 10.593 0.375 1.00 80.75 75 GLU A N 1
ATOM 614 C CA . GLU A 1 75 ? 11.961 10.395 -1.071 1.00 80.75 75 GLU A CA 1
ATOM 615 C C . GLU A 1 75 ? 10.917 9.312 -1.391 1.00 80.75 75 GLU A C 1
ATOM 617 O O . GLU A 1 75 ? 10.209 9.392 -2.395 1.00 80.75 75 GLU A O 1
ATOM 622 N N . ALA A 1 76 ? 10.794 8.282 -0.545 1.00 79.19 76 ALA A N 1
ATOM 623 C CA . ALA A 1 76 ? 9.778 7.248 -0.716 1.00 79.19 76 ALA A CA 1
ATOM 624 C C . ALA A 1 76 ? 8.366 7.768 -0.401 1.00 79.19 76 ALA A C 1
ATOM 626 O O . ALA A 1 76 ? 7.410 7.301 -1.023 1.00 79.19 76 ALA A O 1
ATOM 627 N N . VAL A 1 77 ? 8.234 8.714 0.541 1.00 81.69 77 VAL A N 1
ATOM 628 C CA . VAL A 1 77 ? 6.974 9.427 0.815 1.00 81.69 77 VAL A CA 1
ATOM 629 C C . VAL A 1 77 ? 6.589 10.246 -0.412 1.00 81.69 77 VAL A C 1
ATOM 631 O O . VAL A 1 77 ? 5.506 10.040 -0.959 1.00 81.69 77 VAL A O 1
ATOM 634 N N . GLU A 1 78 ? 7.495 11.112 -0.872 1.00 85.81 78 GLU A N 1
ATOM 635 C CA .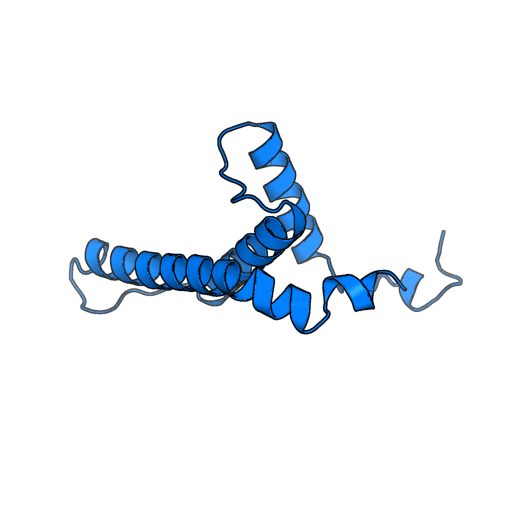 GLU A 1 78 ? 7.263 12.024 -1.996 1.00 85.81 78 GLU A CA 1
ATOM 636 C C . GLU A 1 78 ? 6.900 11.261 -3.271 1.00 85.81 78 GLU A C 1
ATOM 638 O O . GLU A 1 78 ? 5.928 11.586 -3.949 1.00 85.81 78 GLU A O 1
ATOM 643 N N . PHE A 1 79 ? 7.628 10.184 -3.576 1.00 83.69 79 PHE A N 1
ATOM 644 C CA . PHE A 1 79 ? 7.338 9.347 -4.736 1.00 83.69 79 PHE A CA 1
ATOM 645 C C . PHE A 1 79 ? 5.963 8.673 -4.645 1.00 83.69 79 PHE A C 1
ATOM 647 O O . PHE A 1 79 ? 5.237 8.591 -5.639 1.00 83.69 79 PHE A O 1
ATOM 654 N N . HIS A 1 80 ? 5.596 8.175 -3.462 1.00 80.56 80 HIS A N 1
ATOM 655 C CA . HIS A 1 80 ? 4.301 7.533 -3.253 1.00 80.56 80 HIS A CA 1
ATOM 656 C C . HIS A 1 80 ? 3.150 8.535 -3.396 1.00 80.56 80 HIS A C 1
ATOM 658 O O . HIS A 1 80 ? 2.125 8.213 -3.997 1.00 80.56 80 HIS A O 1
ATOM 664 N N . GLU A 1 81 ? 3.332 9.750 -2.882 1.00 83.94 81 GLU A N 1
ATOM 665 C CA . GLU A 1 81 ? 2.370 10.842 -3.003 1.00 83.94 81 GLU A CA 1
ATOM 666 C C . GLU A 1 81 ? 2.218 11.304 -4.456 1.00 83.94 81 GLU A C 1
ATOM 668 O O . GLU A 1 81 ? 1.098 11.321 -4.966 1.00 83.94 81 GLU A O 1
ATOM 673 N N . ALA A 1 82 ? 3.325 11.521 -5.171 1.00 87.19 82 ALA A N 1
ATOM 674 C CA . ALA A 1 82 ? 3.307 11.892 -6.585 1.00 87.19 82 ALA A CA 1
ATOM 675 C C . ALA A 1 82 ? 2.596 10.842 -7.458 1.00 87.19 82 ALA A C 1
ATOM 677 O O . ALA A 1 82 ? 1.815 11.177 -8.350 1.00 87.19 82 ALA A O 1
ATOM 678 N N . ILE A 1 83 ? 2.820 9.550 -7.195 1.00 83.50 83 ILE A N 1
ATOM 679 C CA . ILE A 1 83 ? 2.115 8.482 -7.913 1.00 83.50 83 ILE A CA 1
ATOM 680 C C . ILE A 1 83 ? 0.628 8.439 -7.544 1.00 83.50 83 ILE A C 1
ATOM 682 O O . ILE A 1 83 ? -0.205 8.166 -8.413 1.00 83.50 83 ILE A O 1
ATOM 686 N N . ARG A 1 84 ? 0.269 8.696 -6.282 1.00 81.69 84 ARG A N 1
ATOM 687 C CA . ARG A 1 84 ? -1.134 8.784 -5.860 1.00 81.69 84 ARG A CA 1
ATOM 688 C C . ARG A 1 84 ? -1.854 9.898 -6.611 1.00 81.69 84 ARG A C 1
ATOM 690 O O . ARG A 1 84 ? -2.897 9.630 -7.199 1.00 81.69 84 ARG A O 1
ATOM 697 N N . GLU A 1 85 ? -1.268 11.089 -6.661 1.00 85.44 85 GLU A N 1
ATOM 698 C CA . GLU A 1 85 ? -1.806 12.228 -7.411 1.00 85.44 85 GLU A CA 1
ATOM 699 C C . GLU A 1 85 ? -1.924 11.916 -8.904 1.00 85.44 85 GLU A C 1
ATOM 701 O O . GLU A 1 85 ? -2.972 12.146 -9.511 1.00 85.44 85 GLU A O 1
ATOM 706 N N . PHE A 1 86 ? -0.893 11.309 -9.497 1.00 82.38 86 PHE A N 1
ATOM 707 C CA . PHE A 1 86 ? -0.936 10.874 -10.890 1.00 82.38 86 PHE A CA 1
ATOM 708 C C . PHE A 1 86 ? -2.105 9.913 -11.157 1.00 82.38 86 PHE A C 1
ATOM 710 O O . PHE A 1 86 ? -2.833 10.080 -12.134 1.00 82.38 86 PHE A O 1
ATOM 717 N N . MET A 1 87 ? -2.330 8.932 -10.279 1.00 76.62 87 MET A N 1
ATOM 718 C CA . MET A 1 87 ? -3.426 7.966 -10.416 1.00 76.62 87 MET A CA 1
ATOM 719 C C . MET A 1 87 ? -4.814 8.576 -10.201 1.00 76.62 87 MET A C 1
ATOM 721 O O . MET A 1 87 ? -5.788 8.050 -10.730 1.00 76.62 87 MET A O 1
ATOM 725 N N . GLU A 1 88 ? -4.937 9.671 -9.455 1.00 80.31 88 GLU A N 1
ATOM 726 C CA . GLU A 1 88 ? -6.202 10.413 -9.363 1.00 80.31 88 GLU A CA 1
ATOM 727 C C . GLU A 1 88 ? -6.565 11.101 -10.684 1.00 80.31 88 GLU A C 1
ATOM 729 O O . GLU A 1 88 ? -7.746 11.284 -10.980 1.00 80.31 88 GLU A O 1
ATOM 734 N N . HIS A 1 89 ? -5.559 11.426 -11.498 1.00 75.25 89 HIS A N 1
ATOM 735 C CA . HIS A 1 89 ? -5.722 12.102 -12.784 1.00 75.25 89 HIS A CA 1
ATOM 736 C C . HIS A 1 89 ? -5.677 11.140 -13.979 1.00 75.25 89 HIS A C 1
ATOM 738 O O . HIS A 1 89 ? -6.089 11.512 -15.084 1.00 75.25 89 HIS A O 1
ATOM 744 N N . ILE A 1 90 ? -5.196 9.905 -13.789 1.00 72.19 90 ILE A N 1
ATOM 745 C CA . ILE A 1 90 ? -5.066 8.922 -14.865 1.00 72.19 90 ILE A CA 1
ATOM 746 C C . ILE A 1 90 ? -6.447 8.599 -15.455 1.00 72.19 90 ILE A C 1
ATOM 748 O O . ILE A 1 90 ? -7.388 8.235 -14.752 1.00 72.19 90 ILE A O 1
ATOM 752 N N . GLY A 1 91 ? -6.592 8.760 -16.770 1.00 65.19 91 GLY A N 1
ATOM 753 C CA . GLY A 1 91 ? -7.875 8.565 -17.453 1.00 65.19 91 GLY A CA 1
ATOM 754 C C . GLY A 1 91 ? -8.789 9.794 -17.482 1.00 65.19 91 GLY A C 1
ATOM 755 O O . GLY A 1 91 ? -9.872 9.709 -18.063 1.00 65.19 91 GLY A O 1
ATOM 756 N N . SER A 1 92 ? -8.363 10.943 -16.944 1.00 69.88 92 SER A N 1
ATOM 757 C CA . SER A 1 92 ? -8.928 12.219 -17.386 1.00 69.88 92 SER A CA 1
ATOM 758 C C . SER A 1 92 ? -8.513 12.438 -18.844 1.00 69.88 92 SER A C 1
ATOM 760 O O . SER A 1 92 ? -7.334 12.566 -19.159 1.00 69.88 92 SER A O 1
ATOM 762 N N . LEU A 1 93 ? -9.473 12.380 -19.770 1.00 59.88 93 LEU A N 1
ATOM 763 C CA . LEU A 1 93 ? -9.222 12.765 -21.156 1.00 59.88 93 LEU A CA 1
ATOM 764 C C . LEU A 1 93 ? -9.059 14.280 -21.167 1.00 59.88 93 LEU A C 1
ATOM 766 O O . LEU A 1 93 ? -10.045 15.002 -20.986 1.00 59.88 93 LEU A O 1
ATOM 770 N N . ALA A 1 94 ? -7.839 14.774 -21.373 1.00 66.81 94 ALA A N 1
ATOM 771 C CA . ALA A 1 94 ? -7.681 16.189 -21.640 1.00 66.81 94 ALA A CA 1
ATOM 772 C C . ALA A 1 94 ? -8.368 16.506 -22.977 1.00 66.81 94 ALA A C 1
ATOM 774 O O . ALA A 1 94 ? -8.410 15.689 -23.902 1.00 66.81 94 ALA A O 1
ATOM 775 N N . ILE A 1 95 ? -8.900 17.718 -23.111 1.00 64.31 95 ILE A N 1
ATOM 776 C CA . ILE A 1 95 ? -9.510 18.164 -24.371 1.00 64.31 95 ILE A CA 1
ATOM 777 C C . ILE A 1 95 ? -8.492 18.066 -25.528 1.00 64.31 95 ILE A C 1
ATOM 779 O O . ILE A 1 95 ? -8.858 17.711 -26.645 1.00 64.31 95 ILE A O 1
ATOM 783 N N . GLY A 1 96 ? -7.201 18.273 -25.246 1.00 69.94 96 GLY A N 1
ATOM 784 C CA . GLY A 1 96 ? -6.115 18.062 -26.210 1.00 69.94 96 GLY A CA 1
ATOM 785 C C . GLY A 1 96 ? -5.866 16.594 -26.598 1.00 69.94 96 GLY A C 1
ATOM 786 O O . GLY A 1 96 ? -5.336 16.344 -27.679 1.00 69.94 96 GLY A O 1
ATOM 787 N N . ASP A 1 97 ? -6.280 15.625 -25.774 1.00 72.19 97 ASP A N 1
ATOM 788 C CA . ASP A 1 97 ? -6.154 14.188 -26.069 1.00 72.19 97 ASP A CA 1
ATOM 789 C C . ASP A 1 97 ? -7.273 13.686 -26.994 1.00 72.19 97 ASP A C 1
ATOM 791 O O . ASP A 1 97 ? -7.099 12.704 -27.714 1.00 72.19 97 ASP A O 1
ATOM 795 N N . THR A 1 98 ? -8.425 14.366 -26.994 1.00 74.94 98 THR A N 1
ATOM 796 C CA . THR A 1 98 ? -9.579 14.053 -27.858 1.00 74.94 98 THR A CA 1
ATOM 797 C C . THR A 1 98 ? -9.607 14.889 -29.133 1.00 74.94 98 THR A C 1
ATOM 799 O O . THR A 1 98 ? -10.033 14.396 -30.177 1.00 74.94 98 THR A O 1
ATOM 802 N N . LEU A 1 99 ? -9.136 16.136 -29.072 1.00 80.19 99 LEU A N 1
ATOM 803 C CA . LEU A 1 99 ? -9.078 17.062 -30.199 1.00 80.19 99 LEU A CA 1
ATOM 804 C C . LEU A 1 99 ? -7.616 17.461 -30.448 1.00 80.19 99 LEU A C 1
ATOM 806 O O . LEU A 1 99 ? -7.129 18.417 -29.843 1.00 80.19 99 LEU A O 1
ATOM 810 N N . PRO A 1 100 ? -6.907 16.772 -31.369 1.00 75.75 100 PRO A N 1
ATOM 811 C CA . PRO A 1 100 ? -5.473 16.972 -31.599 1.00 75.75 100 PRO A CA 1
ATOM 812 C C . PRO A 1 100 ? -5.082 18.412 -31.957 1.00 75.75 100 PRO A C 1
ATOM 814 O O . PRO A 1 100 ? -3.946 18.813 -31.730 1.00 75.75 100 PRO A O 1
ATOM 817 N N . PHE A 1 101 ? -6.021 19.191 -32.502 1.00 80.19 101 PHE A N 1
ATOM 818 C CA . PHE A 1 101 ? -5.835 20.597 -32.870 1.00 80.19 101 PHE A CA 1
ATOM 819 C C . PHE A 1 101 ? -5.912 21.574 -31.682 1.00 80.19 101 PHE A C 1
ATOM 821 O O . PHE A 1 101 ? -5.661 22.760 -31.864 1.00 80.19 101 PHE A O 1
ATOM 828 N N . LEU A 1 102 ? -6.252 21.094 -30.481 1.00 77.88 102 LEU A N 1
ATOM 829 C CA . LEU A 1 102 ? -6.205 21.851 -29.225 1.00 77.88 102 LEU A CA 1
ATOM 830 C C . LEU A 1 102 ? -4.969 21.501 -28.378 1.00 77.88 102 LEU A C 1
ATOM 832 O O . LEU A 1 102 ? -4.903 21.887 -27.217 1.00 77.88 102 LEU A O 1
ATOM 836 N N . ARG A 1 103 ? -3.986 20.774 -28.930 1.00 75.94 103 ARG A N 1
ATOM 837 C CA . ARG A 1 103 ? -2.664 20.621 -28.304 1.00 75.94 103 ARG A CA 1
ATOM 838 C C . ARG A 1 103 ? -1.878 21.911 -28.549 1.00 75.94 103 ARG A C 1
ATOM 840 O O . ARG A 1 103 ? -1.363 22.099 -29.649 1.00 75.94 103 ARG A O 1
ATOM 847 N N . TRP A 1 104 ? -1.865 22.809 -27.567 1.00 69.12 104 TRP A N 1
ATOM 848 C CA . TRP A 1 104 ? -0.969 23.970 -27.541 1.00 69.12 104 TRP A CA 1
ATOM 849 C C . TRP A 1 104 ? 0.399 23.601 -26.968 1.00 69.12 104 TRP A C 1
ATOM 851 O O . TRP A 1 104 ? 0.458 22.695 -26.103 1.00 69.12 104 TRP A O 1
#

Mean predicted aligned error: 9.07 Å

Foldseek 3Di:
DVVCVCPPPVNCVVLVVVLVVLVVVLVVVVVVQQVVPPPPHSDDDDDVVVSVLVSVLQSVCCSVVVDRLDPPDPVSVVVSVVVSVVVVCPPVCDPCNVPVVPPD

InterPro domains:
  IPR036396 Cytochrome P450 superfamily [G3DSA:1.10.630.10] (1-104)
  IPR036396 Cytochrome P450 superfamily [SSF48264] (3-104)
  IPR050651 Plant Cytochrome P450 Monooxygenase [PTHR47947] (2-104)

pLDDT: mean 81.22, std 9.79, range [50.19, 95.5]

Organism: Opuntia streptacantha (NCBI:txid393608)

Solvent-accessible surface area (backbone atoms only — not comparable to full-atom values): 6302 Å² total; per-residue (Å²): 123,69,66,60,64,63,68,25,72,68,43,48,60,68,44,46,62,55,51,54,52,50,52,51,51,50,55,50,50,52,50,51,54,40,68,73,59,43,84,87,42,102,67,70,93,72,68,58,71,59,54,48,50,55,51,53,48,56,47,52,49,27,66,74,69,71,41,81,85,63,78,79,47,71,68,49,44,53,54,52,49,53,52,50,56,49,59,75,50,62,86,66,77,48,68,38,77,77,37,71,90,61,61,125

Secondary structure (DSSP, 8-state):
-HHHHHTSHHHHHHHHHHHHHHHHHHHHHHHHHHHHH-SS-S-----HHHHHHHHHHHHHHHHHHSS---S-SHHHHHHHHHHHHHHHHTT---HHHH-GGG--

Radius of gyration: 18.3 Å; Cα contacts (8 Å, |Δi|>4): 43; chains: 1; bounding box: 34×41×54 Å